Protein AF-A0A3A8A8T9-F1 (afdb_monomer_lite)

Radius of gyration: 27.81 Å; chains: 1; bounding box: 41×33×88 Å

Secondary structure (DSSP, 8-state):
--THHHHS-HHHHHHHHHHHHHHHHHHHHHHHHHSTTT-TTT--TTS-SS---------------

Sequence (65 aa):
MWRIWMVFDPRKTLVVQGVFLFSLAVLIHFVLLSTDRYNWLEGNPVGGAAMETSELPAATPRMLG

pLDDT: mean 71.36, std 15.62, range [49.19, 95.88]

Organism: NCBI:txid2184161

Structure (mmCIF, N/CA/C/O backbone):
data_AF-A0A3A8A8T9-F1
#
_entry.id   AF-A0A3A8A8T9-F1
#
loop_
_atom_site.group_PDB
_atom_site.id
_atom_site.type_symbol
_atom_site.label_atom_id
_atom_site.label_alt_id
_atom_site.label_comp_id
_atom_site.label_asym_id
_atom_site.label_entity_id
_atom_site.label_seq_id
_atom_site.pdbx_PDB_ins_code
_atom_site.Cartn_x
_atom_site.Cartn_y
_atom_site.Cartn_z
_atom_site.occupancy
_atom_site.B_iso_or_equiv
_atom_site.auth_seq_id
_atom_site.auth_comp_id
_atom_site.auth_asym_id
_atom_site.auth_atom_id
_atom_site.pdbx_PDB_model_num
ATOM 1 N N . MET A 1 1 ? -1.886 3.038 29.458 1.00 61.69 1 MET A N 1
ATOM 2 C CA . MET A 1 1 ? -1.896 3.089 27.977 1.00 61.69 1 MET A CA 1
ATOM 3 C C . MET A 1 1 ? -2.701 1.946 27.326 1.00 61.69 1 MET A C 1
ATOM 5 O O . MET A 1 1 ? -2.407 1.553 26.212 1.00 61.69 1 MET A O 1
ATOM 9 N N . TRP A 1 2 ? -3.767 1.444 27.966 1.00 68.31 2 TRP A N 1
ATOM 10 C CA . TRP A 1 2 ? -4.636 0.373 27.433 1.00 68.31 2 TRP A CA 1
ATOM 11 C C . TRP A 1 2 ? -5.961 0.907 26.855 1.00 68.31 2 TRP A C 1
ATOM 13 O O . TRP A 1 2 ? -6.609 0.253 26.050 1.00 68.31 2 TRP A O 1
ATOM 23 N N . ARG A 1 3 ? -6.314 2.153 27.204 1.00 71.75 3 ARG A N 1
ATOM 24 C CA . ARG A 1 3 ? -7.520 2.867 26.752 1.00 71.75 3 ARG A CA 1
ATOM 25 C C . ARG A 1 3 ? -7.559 3.123 25.240 1.00 71.75 3 ARG A C 1
ATOM 27 O O . ARG A 1 3 ? -8.640 3.316 24.702 1.00 71.75 3 ARG A O 1
ATOM 34 N N . ILE A 1 4 ? -6.408 3.100 24.555 1.00 70.25 4 ILE A N 1
ATOM 35 C CA . ILE A 1 4 ? -6.345 3.270 23.093 1.00 70.25 4 ILE A CA 1
ATOM 36 C C . ILE A 1 4 ? -7.112 2.145 22.370 1.00 70.25 4 ILE A C 1
ATOM 38 O O . ILE A 1 4 ? -7.725 2.389 21.339 1.00 70.25 4 ILE A O 1
ATOM 42 N N . TRP A 1 5 ? -7.189 0.953 22.974 1.00 70.81 5 TRP A N 1
ATOM 43 C CA . TRP A 1 5 ? -7.922 -0.203 22.448 1.00 70.81 5 TRP A CA 1
ATOM 44 C C . TRP A 1 5 ? -9.439 -0.158 22.693 1.00 70.81 5 TRP A C 1
ATOM 46 O O . TRP A 1 5 ? -10.156 -0.983 22.144 1.00 70.81 5 TRP A O 1
ATOM 56 N N . MET A 1 6 ? -9.949 0.781 23.503 1.00 69.62 6 MET A N 1
ATOM 57 C CA . MET A 1 6 ? -11.401 0.985 23.663 1.00 69.62 6 MET A CA 1
ATOM 58 C C . MET A 1 6 ? -11.989 1.911 22.593 1.00 69.62 6 MET A C 1
ATOM 60 O O . MET A 1 6 ? -13.190 1.883 22.363 1.00 69.62 6 MET A O 1
ATOM 64 N N . VAL A 1 7 ? -11.155 2.738 21.955 1.00 72.56 7 VAL A N 1
ATOM 65 C CA . VAL A 1 7 ? -11.576 3.662 20.886 1.00 72.56 7 VAL A CA 1
ATOM 66 C C . VAL A 1 7 ? -11.272 3.075 19.509 1.00 72.56 7 VAL A C 1
ATOM 68 O O . VAL A 1 7 ? -12.019 3.288 18.559 1.00 72.56 7 VAL A O 1
ATOM 71 N N . PHE A 1 8 ? -10.182 2.316 19.402 1.00 66.81 8 PHE A N 1
ATOM 72 C CA . PHE A 1 8 ? -9.774 1.671 18.167 1.00 66.81 8 PHE A CA 1
ATOM 73 C C . PHE A 1 8 ? -10.106 0.184 18.202 1.00 66.81 8 PHE A C 1
ATOM 75 O O . PHE A 1 8 ? -9.482 -0.573 18.945 1.00 66.81 8 PHE A O 1
ATOM 82 N N . ASP A 1 9 ? -11.046 -0.234 17.351 1.00 81.25 9 ASP A N 1
ATOM 83 C CA . ASP A 1 9 ? -11.336 -1.649 17.137 1.00 81.25 9 ASP A CA 1
ATOM 84 C C . ASP A 1 9 ? -10.052 -2.373 16.680 1.00 81.25 9 ASP A C 1
ATOM 86 O O . ASP A 1 9 ? -9.567 -2.103 15.572 1.00 81.25 9 ASP A O 1
ATOM 90 N N . PRO A 1 10 ? -9.498 -3.309 17.479 1.00 77.12 10 PRO A N 1
ATOM 91 C CA . PRO A 1 10 ? -8.180 -3.922 17.262 1.00 77.12 10 PRO A CA 1
ATOM 92 C C . PRO A 1 10 ? -8.020 -4.543 15.873 1.00 77.12 10 PRO A C 1
ATOM 94 O O . PRO A 1 10 ? -6.941 -4.572 15.285 1.00 77.12 10 PRO A O 1
ATOM 97 N N . ARG A 1 11 ? -9.126 -5.053 15.330 1.00 81.88 11 ARG A N 1
ATOM 98 C CA . ARG A 1 11 ? -9.164 -5.692 14.019 1.00 81.88 11 ARG A CA 1
ATOM 99 C C . ARG A 1 11 ? -9.044 -4.665 12.890 1.00 81.88 11 ARG A C 1
ATOM 101 O O . ARG A 1 11 ? -8.381 -4.925 11.892 1.00 81.88 11 ARG A O 1
ATOM 108 N N . LYS A 1 12 ? -9.667 -3.494 13.046 1.00 84.50 12 LYS A N 1
ATOM 109 C CA . LYS A 1 12 ? -9.658 -2.424 12.041 1.00 84.50 12 LYS A CA 1
ATOM 110 C C . LYS A 1 12 ? -8.304 -1.737 11.981 1.00 84.50 12 LYS A C 1
ATOM 112 O O . LYS A 1 12 ? -7.829 -1.481 10.883 1.00 84.50 12 LYS A O 1
ATOM 117 N N . THR A 1 13 ? -7.656 -1.493 13.116 1.00 85.12 13 THR A N 1
ATOM 118 C CA . THR A 1 13 ? -6.316 -0.886 13.139 1.00 85.12 13 THR A CA 1
ATOM 119 C C . THR A 1 13 ? -5.268 -1.755 12.459 1.00 85.12 13 THR A C 1
ATOM 121 O O . THR A 1 13 ? -4.490 -1.219 11.676 1.00 85.12 13 THR A O 1
ATOM 124 N N . LEU A 1 14 ? -5.282 -3.077 12.665 1.00 86.19 14 LEU A N 1
ATOM 125 C CA . LEU A 1 14 ? -4.375 -3.994 11.959 1.00 86.19 14 LEU A CA 1
ATOM 126 C C . LEU A 1 14 ? -4.617 -4.003 10.444 1.00 86.19 14 LEU A C 1
ATOM 128 O O . LEU A 1 14 ? -3.662 -3.973 9.670 1.00 86.19 14 LEU A O 1
ATOM 132 N N . VAL A 1 15 ? -5.884 -3.987 10.018 1.00 92.06 15 VAL A N 1
ATOM 133 C CA . VAL A 1 15 ? -6.237 -3.917 8.592 1.00 92.06 15 VAL A CA 1
ATOM 134 C C . VAL A 1 15 ? -5.820 -2.578 7.986 1.00 92.06 15 VAL A C 1
ATOM 136 O 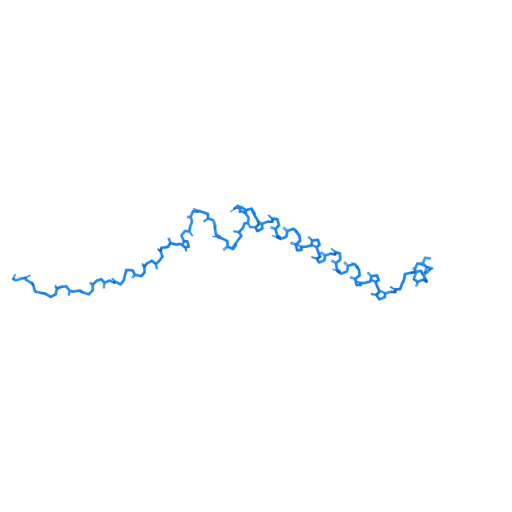O . VAL A 1 15 ? -5.203 -2.569 6.928 1.00 92.06 15 VAL A O 1
ATOM 139 N N . VAL A 1 16 ? -6.098 -1.452 8.651 1.00 91.75 16 VAL A N 1
ATOM 140 C CA . VAL A 1 16 ? -5.721 -0.115 8.164 1.00 91.75 16 VAL A CA 1
ATOM 141 C C . VAL A 1 16 ? -4.205 0.015 8.061 1.00 91.75 16 VAL A C 1
ATOM 143 O O . VAL A 1 16 ? -3.727 0.487 7.038 1.00 91.75 16 VAL A O 1
ATOM 146 N N . GLN A 1 17 ? -3.445 -0.455 9.054 1.00 90.38 17 GLN A N 1
ATOM 147 C CA . GLN A 1 17 ? -1.980 -0.466 8.984 1.00 90.38 17 GLN A CA 1
ATOM 148 C C . GLN A 1 17 ? -1.466 -1.330 7.828 1.00 90.38 17 GLN A C 1
ATOM 150 O O . GLN A 1 17 ? -0.605 -0.888 7.072 1.00 90.38 17 GLN A O 1
ATOM 155 N N . GLY A 1 18 ? -2.008 -2.540 7.662 1.00 92.19 18 GLY A N 1
ATOM 156 C CA . GLY A 1 18 ? -1.628 -3.430 6.566 1.00 92.19 18 GLY A CA 1
ATOM 157 C C . GLY A 1 18 ? -1.919 -2.818 5.196 1.00 92.19 18 GLY A C 1
ATOM 158 O O . GLY A 1 18 ? -1.038 -2.772 4.344 1.00 92.19 18 GLY A O 1
ATOM 159 N N . VAL A 1 19 ? -3.127 -2.282 5.003 1.00 95.56 19 VAL A N 1
ATOM 160 C CA . VAL A 1 19 ? -3.535 -1.629 3.751 1.00 95.56 19 VAL A CA 1
ATOM 161 C C . VAL A 1 19 ? -2.723 -0.362 3.499 1.00 95.56 19 VAL A C 1
ATOM 163 O O . VAL A 1 19 ? -2.332 -0.120 2.362 1.00 95.56 19 VAL A O 1
ATOM 166 N N . PHE A 1 20 ? -2.434 0.428 4.533 1.00 93.69 20 PHE A N 1
ATOM 167 C CA . PHE A 1 20 ? -1.626 1.642 4.423 1.00 93.69 20 PHE A CA 1
ATOM 168 C C . PHE A 1 20 ? -0.206 1.324 3.950 1.00 93.69 20 PHE A C 1
ATOM 170 O O . PHE A 1 20 ? 0.245 1.871 2.945 1.00 93.69 20 PHE A O 1
ATOM 177 N N . LEU A 1 21 ? 0.467 0.389 4.625 1.00 94.38 21 LEU A N 1
ATOM 178 C CA . LEU A 1 21 ? 1.818 -0.042 4.268 1.00 94.38 21 LEU A CA 1
ATOM 179 C C . LEU A 1 21 ? 1.854 -0.700 2.883 1.00 94.38 21 LEU A C 1
ATOM 181 O O . LEU A 1 21 ? 2.750 -0.413 2.094 1.00 94.38 21 LEU A O 1
ATOM 185 N N . PHE A 1 22 ? 0.868 -1.541 2.562 1.00 95.31 22 PHE A N 1
ATOM 186 C CA . PHE A 1 22 ? 0.768 -2.188 1.254 1.00 95.31 22 PHE A CA 1
ATOM 187 C C . PHE A 1 22 ? 0.547 -1.175 0.127 1.00 95.31 22 PHE A C 1
ATOM 189 O O . PHE A 1 22 ? 1.245 -1.216 -0.883 1.00 95.31 22 PHE A O 1
ATOM 196 N N . SER A 1 23 ? -0.375 -0.228 0.313 1.00 95.88 23 SER A N 1
ATOM 197 C CA . SER A 1 23 ? -0.634 0.830 -0.669 1.00 95.88 23 SER A CA 1
ATOM 198 C C . SER A 1 23 ? 0.615 1.678 -0.890 1.00 95.88 23 SER A C 1
ATOM 200 O O . SER A 1 23 ? 0.968 1.949 -2.033 1.00 95.88 23 SER A O 1
ATOM 202 N N . LEU A 1 24 ? 1.325 2.037 0.185 1.00 95.56 24 LEU A N 1
ATOM 203 C CA . LEU A 1 24 ? 2.583 2.777 0.108 1.00 95.56 24 LEU A CA 1
ATOM 204 C C . LEU A 1 24 ? 3.665 1.987 -0.646 1.00 95.56 24 LEU A C 1
ATOM 206 O O . LEU A 1 24 ? 4.349 2.551 -1.499 1.00 95.56 24 LEU A O 1
ATOM 210 N N . ALA A 1 25 ? 3.779 0.680 -0.399 1.00 94.31 25 ALA A N 1
ATOM 211 C CA . ALA A 1 25 ? 4.694 -0.188 -1.132 1.00 94.31 25 ALA A CA 1
ATOM 212 C C . ALA A 1 25 ? 4.361 -0.222 -2.630 1.00 94.31 25 ALA A C 1
ATOM 214 O O . ALA A 1 25 ? 5.246 0.017 -3.451 1.00 94.31 25 ALA A O 1
ATOM 215 N N . VAL A 1 26 ? 3.100 -0.460 -2.998 1.00 94.38 26 VAL A N 1
ATOM 216 C CA . VAL A 1 26 ? 2.664 -0.502 -4.404 1.00 94.38 26 VAL A CA 1
ATOM 217 C C . VAL A 1 26 ? 2.934 0.832 -5.102 1.00 94.38 26 VAL A C 1
ATOM 219 O O . VAL A 1 26 ? 3.477 0.835 -6.203 1.00 94.38 26 VAL A O 1
ATOM 222 N N . LEU A 1 27 ? 2.641 1.961 -4.451 1.00 94.56 27 LEU A N 1
ATOM 223 C CA . LEU A 1 27 ? 2.867 3.299 -5.005 1.00 94.56 27 LEU A CA 1
ATOM 224 C C . LEU A 1 27 ? 4.351 3.524 -5.341 1.00 94.56 27 LEU A C 1
ATOM 226 O O . LEU A 1 27 ? 4.670 3.988 -6.432 1.00 94.56 27 LEU A O 1
ATOM 230 N N . ILE A 1 28 ? 5.262 3.107 -4.454 1.00 90.88 28 ILE A N 1
ATOM 231 C CA . ILE A 1 28 ? 6.709 3.169 -4.706 1.00 90.88 28 ILE A CA 1
ATOM 232 C C . ILE A 1 28 ? 7.093 2.288 -5.903 1.00 90.88 28 ILE A C 1
ATOM 234 O O . ILE A 1 28 ? 7.787 2.757 -6.801 1.00 90.88 28 ILE A O 1
ATOM 238 N N . HIS A 1 29 ? 6.611 1.044 -5.968 1.00 87.44 29 HIS A N 1
ATOM 239 C CA . HIS A 1 29 ? 6.936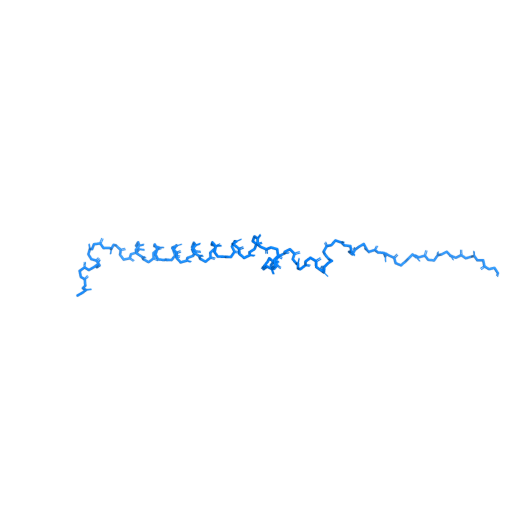 0.143 -7.083 1.00 87.44 29 HIS A CA 1
ATOM 240 C C . HIS A 1 29 ? 6.434 0.691 -8.423 1.00 87.44 29 HIS A C 1
ATOM 242 O O . HIS A 1 29 ? 7.171 0.648 -9.403 1.00 87.44 29 HIS A O 1
ATOM 248 N N . PHE A 1 30 ? 5.222 1.255 -8.460 1.00 84.50 30 PHE A N 1
ATOM 249 C CA . PHE A 1 30 ? 4.677 1.897 -9.658 1.00 84.50 30 PHE A CA 1
ATOM 250 C C . PHE A 1 30 ? 5.519 3.092 -10.111 1.00 84.50 30 PHE A C 1
ATOM 252 O O . PHE A 1 30 ? 5.720 3.262 -11.309 1.00 84.50 30 PHE A O 1
ATOM 259 N N . VAL A 1 31 ? 6.049 3.895 -9.184 1.00 86.62 31 VAL A N 1
ATOM 260 C CA . VAL A 1 31 ? 6.950 5.007 -9.527 1.00 86.62 31 VAL A CA 1
ATOM 261 C C . VAL A 1 31 ? 8.262 4.493 -10.122 1.00 86.62 31 VAL A C 1
ATOM 263 O O . VAL A 1 31 ? 8.700 5.015 -11.144 1.00 86.62 31 VAL A O 1
ATOM 266 N N . LEU A 1 32 ? 8.866 3.451 -9.538 1.00 83.94 32 LEU A N 1
ATOM 267 C CA . LEU A 1 32 ? 10.098 2.860 -10.076 1.00 83.94 32 LEU A CA 1
ATOM 268 C C . LEU A 1 32 ? 9.866 2.234 -11.459 1.00 83.94 32 LEU A C 1
ATOM 270 O O . LEU A 1 32 ? 10.640 2.490 -12.381 1.00 83.94 32 LEU A O 1
ATOM 274 N N . LEU A 1 33 ? 8.780 1.475 -11.622 1.00 80.75 33 LEU A N 1
ATOM 275 C CA . LEU A 1 33 ? 8.401 0.880 -12.904 1.00 80.75 33 LEU A CA 1
ATOM 276 C C . LEU A 1 33 ? 8.023 1.929 -13.952 1.00 80.75 33 LEU A C 1
ATOM 278 O O . LEU A 1 33 ? 8.285 1.729 -15.126 1.00 80.75 33 LEU A O 1
ATOM 282 N N . SER A 1 34 ? 7.454 3.070 -13.564 1.00 73.38 34 SER A N 1
ATOM 283 C CA . SER A 1 34 ? 7.136 4.141 -14.516 1.00 73.38 34 SER A CA 1
ATOM 284 C C . SER A 1 34 ? 8.380 4.866 -15.045 1.00 73.38 34 SER A C 1
ATOM 286 O O . SER A 1 34 ? 8.269 5.610 -16.019 1.00 73.38 34 SER A O 1
ATOM 288 N N . THR A 1 35 ? 9.544 4.709 -14.409 1.00 69.50 35 THR A N 1
ATOM 289 C CA . THR A 1 35 ? 10.781 5.381 -14.829 1.00 69.50 35 THR A CA 1
ATOM 290 C C . THR A 1 35 ? 11.650 4.485 -15.703 1.00 69.50 35 THR A C 1
ATOM 292 O O . THR A 1 35 ? 12.064 3.418 -15.270 1.00 69.50 35 THR A O 1
ATOM 295 N N . ASP A 1 36 ? 12.015 4.977 -16.890 1.00 63.16 36 ASP A N 1
ATOM 296 C CA . ASP A 1 36 ? 12.823 4.295 -17.922 1.00 63.16 36 ASP A CA 1
ATOM 297 C C . ASP A 1 36 ? 14.106 3.619 -17.385 1.00 63.16 36 ASP A C 1
ATOM 299 O O . ASP A 1 36 ? 14.511 2.554 -17.836 1.00 63.16 36 ASP A O 1
ATOM 303 N N . ARG A 1 37 ? 14.713 4.188 -16.333 1.00 62.94 37 ARG A N 1
ATOM 304 C CA . ARG A 1 37 ? 15.954 3.687 -15.720 1.00 62.94 37 ARG A CA 1
ATOM 305 C C . ARG A 1 37 ? 15.766 2.589 -14.666 1.00 62.94 37 ARG A C 1
ATOM 307 O O . ARG A 1 37 ? 16.682 1.796 -14.459 1.00 62.94 37 ARG A O 1
ATOM 314 N N . TYR A 1 38 ? 14.640 2.579 -13.955 1.00 65.31 38 TYR A N 1
ATOM 315 C CA . TYR A 1 38 ? 14.365 1.629 -12.865 1.00 65.31 38 TYR A CA 1
ATOM 316 C C . TYR A 1 38 ? 13.264 0.625 -13.227 1.00 65.31 38 TYR A C 1
ATOM 318 O O . TYR A 1 38 ? 12.940 -0.250 -12.421 1.00 65.31 38 TYR A O 1
ATOM 326 N N . ASN A 1 39 ? 12.719 0.727 -14.441 1.00 67.56 39 ASN A N 1
ATOM 327 C CA . ASN A 1 39 ? 11.756 -0.204 -14.992 1.00 67.56 39 ASN A CA 1
ATOM 328 C C . ASN A 1 39 ? 12.446 -1.524 -15.343 1.00 67.56 39 ASN A C 1
ATOM 330 O O . ASN A 1 39 ? 12.980 -1.724 -16.432 1.00 67.56 39 ASN A O 1
ATOM 334 N N . TRP A 1 40 ? 12.442 -2.441 -14.382 1.00 67.81 40 TRP A N 1
ATOM 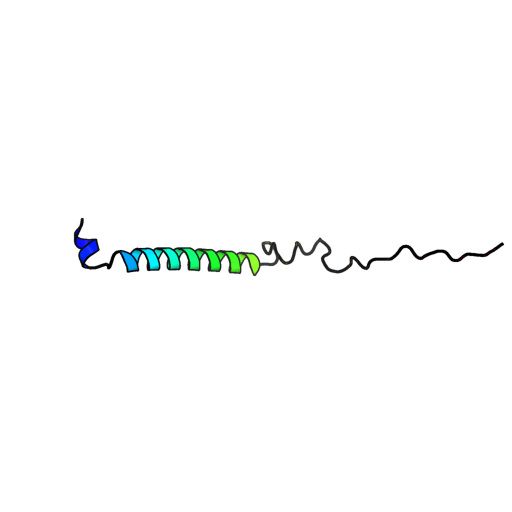335 C CA . TRP A 1 40 ? 13.025 -3.765 -14.567 1.00 67.81 40 TRP A CA 1
ATOM 336 C C . TRP A 1 40 ? 12.195 -4.672 -15.493 1.00 67.81 40 TRP A C 1
ATOM 338 O O . TRP A 1 40 ? 12.665 -5.755 -15.827 1.00 67.81 40 TRP A O 1
ATOM 348 N N . LEU A 1 41 ? 10.973 -4.277 -15.876 1.00 66.06 41 LEU A N 1
ATOM 349 C CA . LEU A 1 41 ? 10.108 -5.038 -16.786 1.00 66.06 41 LEU A CA 1
ATOM 350 C C . LEU A 1 41 ? 10.361 -4.698 -18.259 1.00 66.06 41 LEU A C 1
ATOM 352 O O . LEU A 1 41 ? 10.330 -5.602 -19.086 1.00 66.06 41 LEU A O 1
ATOM 356 N N . GLU A 1 42 ? 10.625 -3.431 -18.582 1.00 62.72 42 GLU A N 1
ATOM 357 C CA . GLU A 1 42 ? 10.879 -2.994 -19.968 1.00 62.72 42 GLU A CA 1
ATOM 358 C C . GLU A 1 42 ? 12.304 -3.333 -20.432 1.00 62.72 42 GLU A C 1
ATOM 360 O O . GLU A 1 42 ? 12.573 -3.444 -21.624 1.00 62.72 42 GLU A O 1
ATOM 365 N N . GLY A 1 43 ? 13.219 -3.565 -19.485 1.00 55.47 43 GLY A N 1
ATOM 366 C CA . GLY A 1 43 ? 14.623 -3.787 -19.790 1.00 55.47 43 GLY A CA 1
ATOM 367 C C . GLY A 1 43 ? 15.294 -2.486 -20.230 1.00 55.47 43 GLY A C 1
ATOM 368 O O . GLY A 1 43 ? 14.764 -1.689 -20.990 1.00 55.47 43 GLY A O 1
ATOM 369 N N . ASN A 1 44 ? 16.496 -2.262 -19.710 1.00 53.47 44 ASN A N 1
ATOM 370 C CA . ASN A 1 44 ? 17.439 -1.252 -20.176 1.00 53.47 44 ASN A CA 1
ATOM 371 C C . ASN A 1 44 ? 17.286 -0.968 -21.694 1.00 53.47 44 ASN A C 1
ATOM 373 O O . ASN A 1 44 ? 17.473 -1.908 -22.473 1.00 53.47 44 ASN A O 1
ATOM 377 N N . PRO A 1 45 ? 17.053 0.281 -22.151 1.00 55.66 45 PRO A N 1
ATOM 378 C CA . PRO A 1 45 ? 16.959 0.603 -23.583 1.00 55.66 45 PRO A CA 1
ATOM 379 C C . PRO A 1 45 ? 18.263 0.354 -24.376 1.00 55.66 45 PRO A C 1
ATOM 381 O O . PRO A 1 45 ? 18.362 0.708 -25.546 1.00 55.66 45 PRO A O 1
ATOM 384 N N . VAL A 1 46 ? 19.270 -0.289 -23.772 1.00 53.78 46 VAL A N 1
ATOM 385 C CA . VAL A 1 46 ? 20.497 -0.770 -24.425 1.00 53.78 46 VAL A CA 1
ATOM 386 C C . VAL A 1 46 ? 20.486 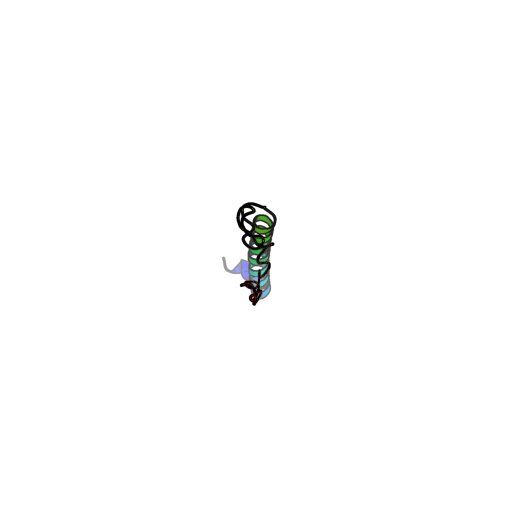-2.300 -24.647 1.00 53.78 46 VAL A C 1
ATOM 388 O O . VAL A 1 46 ? 21.517 -2.875 -24.975 1.00 53.78 46 VAL A O 1
ATOM 391 N N . GLY A 1 47 ? 19.350 -3.000 -24.511 1.00 52.47 47 GLY A N 1
ATOM 392 C CA . GLY A 1 47 ? 19.330 -4.467 -24.634 1.00 52.47 47 GLY A CA 1
ATOM 393 C C . GLY A 1 47 ? 18.031 -5.100 -25.132 1.00 52.47 47 GLY A C 1
ATOM 394 O O . GLY A 1 47 ? 17.372 -5.795 -24.375 1.00 52.47 47 GLY A O 1
ATOM 395 N N . GLY A 1 48 ? 17.713 -4.917 -26.417 1.00 49.19 48 GLY A N 1
ATOM 396 C CA . GLY A 1 48 ? 17.203 -5.987 -27.290 1.00 49.19 48 GLY A CA 1
ATOM 397 C C . GLY A 1 48 ? 16.056 -6.885 -26.803 1.00 49.19 48 GLY A C 1
ATOM 398 O O . GLY A 1 48 ? 16.222 -8.097 -26.787 1.00 49.19 48 GLY A O 1
ATOM 399 N N . ALA A 1 49 ? 14.872 -6.332 -26.519 1.00 52.75 49 ALA A N 1
ATOM 400 C CA . ALA A 1 49 ? 13.623 -7.115 -26.450 1.00 52.75 49 ALA A CA 1
ATOM 401 C C . ALA A 1 49 ? 12.768 -7.020 -27.734 1.00 52.75 49 ALA A C 1
ATOM 403 O O . ALA A 1 49 ? 11.608 -7.421 -27.760 1.00 52.75 49 ALA A O 1
ATOM 404 N N . ALA A 1 50 ? 13.346 -6.522 -28.828 1.00 52.88 50 ALA A N 1
ATOM 405 C CA . ALA A 1 50 ? 12.752 -6.566 -30.158 1.00 52.88 50 ALA A CA 1
ATOM 406 C C . ALA A 1 50 ? 13.859 -6.794 -31.192 1.00 52.88 50 ALA A C 1
ATOM 408 O O . ALA A 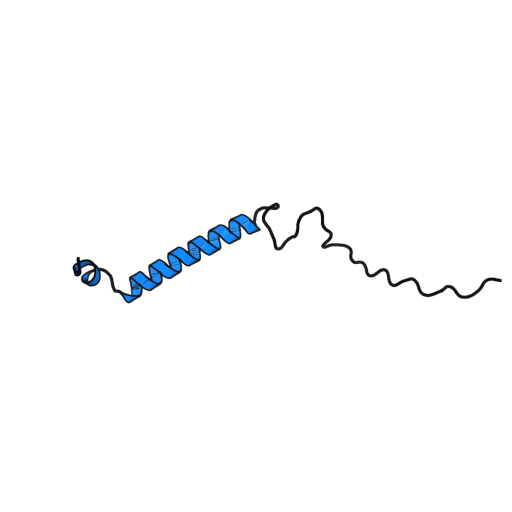1 50 ? 14.396 -5.831 -31.724 1.00 52.88 50 ALA A O 1
ATOM 409 N N . MET A 1 51 ? 14.244 -8.060 -31.386 1.00 53.38 51 MET A N 1
ATOM 410 C CA . MET A 1 51 ? 14.876 -8.658 -32.580 1.00 53.38 51 MET A CA 1
ATOM 411 C C . MET A 1 51 ? 15.676 -9.908 -32.173 1.00 53.38 51 MET A C 1
ATOM 413 O O . MET A 1 51 ? 16.873 -10.002 -32.404 1.00 53.38 51 MET A O 1
ATOM 417 N N . GLU A 1 52 ? 15.006 -10.916 -31.616 1.00 51.53 52 GLU A N 1
ATOM 418 C CA . GLU A 1 52 ? 15.381 -12.291 -31.957 1.00 51.53 52 GLU A CA 1
ATOM 419 C C . GLU A 1 52 ? 14.417 -12.726 -33.063 1.00 51.53 52 GLU A C 1
ATOM 421 O O . GLU A 1 52 ? 13.528 -13.555 -32.886 1.00 51.53 52 GLU A O 1
ATOM 426 N N . THR A 1 53 ? 14.546 -12.074 -34.226 1.00 53.72 53 THR A N 1
ATOM 427 C CA . THR A 1 53 ? 14.188 -12.742 -35.473 1.00 53.72 53 THR A CA 1
ATOM 428 C C . THR A 1 53 ? 15.033 -13.998 -35.458 1.00 53.72 53 THR A C 1
ATOM 430 O O . THR A 1 53 ? 16.256 -13.922 -35.558 1.00 53.72 53 THR A O 1
ATOM 433 N N . SER A 1 54 ? 14.389 -15.143 -35.257 1.00 49.22 54 SER A N 1
ATOM 434 C CA . SER A 1 54 ? 14.966 -16.430 -35.588 1.00 49.22 54 SER A CA 1
ATOM 435 C C . SER A 1 54 ? 15.301 -16.395 -37.080 1.00 49.22 54 SER A C 1
ATOM 437 O O . SER A 1 54 ? 14.503 -16.806 -37.922 1.00 49.22 54 SER A O 1
ATOM 439 N N . GLU A 1 55 ? 16.473 -15.860 -37.424 1.00 54.66 55 GLU A N 1
ATOM 440 C CA . GLU A 1 55 ? 17.168 -16.205 -38.651 1.00 54.66 55 GLU A CA 1
ATOM 441 C C . GLU A 1 55 ? 17.496 -17.687 -38.508 1.00 54.66 55 GLU A C 1
ATOM 443 O O . GLU A 1 55 ? 18.535 -18.105 -38.000 1.00 54.66 55 GLU A O 1
ATOM 448 N N . LEU A 1 56 ? 16.511 -18.498 -38.896 1.00 56.22 56 LEU A N 1
ATOM 449 C CA . LEU A 1 56 ? 16.709 -19.869 -39.315 1.00 56.22 56 LEU A CA 1
ATOM 450 C C . LEU A 1 56 ? 17.957 -19.857 -40.205 1.00 56.22 56 LEU A C 1
ATOM 452 O O . LEU A 1 56 ? 17.962 -19.104 -41.186 1.00 56.22 56 LEU A O 1
ATOM 456 N N . PRO A 1 57 ? 19.012 -20.631 -39.891 1.00 56.34 57 PRO A N 1
ATOM 457 C CA . PRO A 1 57 ? 20.160 -20.712 -40.772 1.00 56.34 57 PRO A CA 1
ATOM 458 C C . PRO A 1 57 ? 19.618 -21.199 -42.108 1.00 56.34 57 PRO A C 1
ATOM 460 O O . PRO A 1 57 ? 19.078 -22.304 -42.188 1.00 56.34 57 PRO A O 1
ATOM 463 N N . ALA A 1 58 ? 19.661 -20.323 -43.114 1.00 57.94 58 ALA A N 1
ATOM 464 C CA . ALA A 1 58 ? 19.114 -20.583 -44.429 1.00 57.94 58 ALA A CA 1
ATOM 465 C C . ALA A 1 58 ? 19.655 -21.930 -44.908 1.00 57.94 58 ALA A C 1
ATOM 467 O O . ALA A 1 58 ? 20.845 -22.091 -45.189 1.00 57.94 58 ALA A O 1
ATOM 468 N N . ALA A 1 59 ? 18.761 -22.915 -44.925 1.00 61.44 59 ALA A N 1
ATOM 469 C CA . ALA A 1 59 ? 19.017 -24.227 -45.459 1.00 61.44 59 ALA A CA 1
ATOM 470 C C . ALA A 1 59 ? 19.441 -24.061 -46.925 1.00 61.44 59 ALA A C 1
ATOM 472 O O . ALA A 1 59 ? 18.636 -23.727 -47.787 1.00 61.44 59 ALA A O 1
ATOM 473 N N . THR A 1 60 ? 20.736 -24.249 -47.160 1.00 62.56 60 THR A N 1
ATOM 474 C CA . THR A 1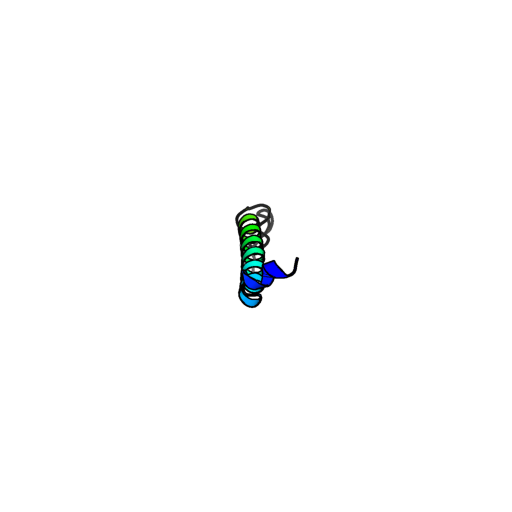 60 ? 21.325 -24.918 -48.325 1.00 62.56 60 THR A CA 1
ATOM 475 C C . THR A 1 60 ? 20.699 -24.590 -49.695 1.00 62.56 60 THR A C 1
ATOM 477 O O . THR A 1 60 ? 19.732 -25.245 -50.089 1.00 62.56 60 THR A O 1
ATOM 480 N N . PRO A 1 61 ? 21.327 -23.763 -50.555 1.00 53.47 61 PRO A N 1
ATOM 481 C CA . PRO A 1 61 ? 21.240 -24.005 -51.980 1.00 53.47 61 PRO A CA 1
ATOM 482 C C . PRO A 1 61 ? 22.280 -25.074 -52.321 1.00 53.47 61 PRO A C 1
ATOM 484 O O . PRO A 1 61 ? 23.485 -24.850 -52.413 1.00 53.47 61 PRO A O 1
ATOM 487 N N . ARG A 1 62 ? 21.773 -26.292 -52.461 1.00 63.81 62 ARG A N 1
ATOM 488 C CA . ARG A 1 62 ? 22.376 -27.345 -53.269 1.00 63.81 62 ARG A CA 1
ATOM 489 C C . ARG A 1 62 ? 22.647 -26.784 -54.682 1.00 63.81 62 ARG A C 1
ATOM 491 O O . ARG A 1 62 ? 21.773 -26.120 -55.226 1.00 63.81 62 ARG A O 1
ATOM 498 N N . MET A 1 63 ? 23.768 -27.193 -55.286 1.00 53.19 63 MET A N 1
ATOM 499 C CA . MET A 1 63 ? 24.113 -27.134 -56.726 1.00 53.19 63 MET A CA 1
ATOM 500 C C . MET A 1 63 ? 24.799 -25.866 -57.274 1.00 53.19 63 MET A C 1
ATOM 502 O O . MET A 1 63 ? 24.116 -24.941 -57.696 1.00 53.19 63 MET A O 1
ATOM 506 N N . LEU A 1 64 ? 26.133 -25.913 -57.400 1.00 53.91 64 LEU A N 1
ATOM 507 C CA . LEU A 1 64 ? 26.945 -25.585 -58.598 1.00 53.91 64 LEU A CA 1
ATOM 508 C C . LEU A 1 64 ? 28.416 -25.771 -58.173 1.00 53.91 64 LEU A C 1
ATOM 510 O O . LEU A 1 64 ? 28.793 -25.232 -57.141 1.00 53.91 64 LEU A O 1
ATOM 514 N N . GLY A 1 65 ? 29.311 -26.509 -58.812 1.00 51.09 65 GLY A N 1
ATOM 515 C CA . GLY A 1 65 ? 29.431 -27.135 -60.122 1.00 51.09 65 GLY A CA 1
ATOM 516 C C . GLY A 1 65 ? 30.907 -27.520 -60.228 1.00 51.09 65 GLY A C 1
ATOM 517 O O . GLY A 1 65 ? 31.734 -26.745 -59.694 1.00 51.09 65 GLY A O 1
#

InterPro domains:
  IPR000066 Antenna complex, alpha/beta subunit [PF00556] (1-41)
  IPR018332 Antenna complex, alpha subunit [NF040861] (2-42)
  IPR018332 Antenna complex, alpha subunit [PR00673] (3-10)
  IPR018332 Antenna complex, alpha subunit [PR00673] (10-29)
  IPR018332 Antenna complex, alpha subunit [PR00673] (29-40)
  IPR035889 Light-harvesting complex [G3DSA:4.10.220.20] (1-43)
  IPR035889 Light-harvesting complex [SSF56918] (1-50)

Foldseek 3Di:
DCCVCVVDPPVVVVVCVVCVVVVVVVVVVVVLCVDQVSNPPVDNPVDDPPDPPVPPPPPDDDDDD